Protein AF-A0A0P9RTK9-F1 (afdb_monomer_lite)

Organism: NCBI:txid235272

Sequence (102 aa):
MLDTTHRQFIASVKQGRGDRLKDKDHPELFSGLIWTGEQAVALGLVDGLGSASYVARDVIKEKDIVEYTVEESPFDRFSKKLGTSIAERIAMLVGFNGPSLR

pLDDT: mean 91.08, std 10.0, range [43.94, 98.19]

Structure (mmCIF, N/CA/C/O backbone):
data_AF-A0A0P9RTK9-F1
#
_entry.id   AF-A0A0P9RTK9-F1
#
loop_
_atom_site.group_PDB
_atom_site.id
_atom_site.type_symbol
_atom_site.label_atom_id
_atom_site.label_alt_id
_atom_site.label_comp_id
_atom_site.label_asym_id
_atom_site.label_entity_id
_atom_site.label_seq_id
_atom_site.pdbx_PDB_ins_code
_atom_site.Cartn_x
_atom_site.Cartn_y
_atom_site.Cartn_z
_atom_site.occupancy
_atom_site.B_iso_or_equiv
_atom_site.auth_seq_id
_atom_site.auth_comp_id
_atom_site.auth_asym_id
_atom_site.auth_atom_id
_atom_site.pdbx_PDB_model_num
ATOM 1 N N . MET A 1 1 ? -12.183 20.934 -4.657 1.00 78.50 1 MET A N 1
ATOM 2 C CA . MET A 1 1 ? -11.604 19.780 -5.382 1.00 78.50 1 MET A CA 1
ATOM 3 C C . MET A 1 1 ? -10.915 18.817 -4.422 1.00 78.50 1 MET A C 1
ATOM 5 O O . MET A 1 1 ? -11.516 17.791 -4.150 1.00 78.50 1 MET A O 1
ATOM 9 N N . LEU A 1 2 ? -9.772 19.168 -3.814 1.00 88.00 2 LEU A N 1
ATOM 10 C CA . LEU A 1 2 ? -9.034 18.289 -2.879 1.00 88.00 2 LEU A CA 1
ATOM 11 C C . LEU A 1 2 ? -9.885 17.714 -1.733 1.00 88.00 2 LEU A C 1
ATOM 13 O O . LEU A 1 2 ? -9.909 16.508 -1.529 1.00 88.00 2 LEU A O 1
ATOM 17 N N . ASP A 1 3 ? -10.642 18.560 -1.037 1.00 92.81 3 ASP A N 1
ATOM 18 C CA . ASP A 1 3 ? -11.533 18.142 0.055 1.00 92.81 3 ASP A CA 1
ATOM 19 C C . ASP A 1 3 ? -12.635 17.160 -0.409 1.00 92.81 3 ASP A C 1
ATOM 21 O O . ASP A 1 3 ? -12.971 16.196 0.276 1.00 92.81 3 ASP A O 1
ATOM 25 N N . THR A 1 4 ? -13.142 17.329 -1.632 1.00 96.00 4 THR A N 1
ATOM 26 C CA . THR A 1 4 ? -14.124 16.404 -2.219 1.00 96.00 4 THR A CA 1
ATOM 27 C C . THR A 1 4 ? -13.495 15.051 -2.538 1.00 96.00 4 THR A C 1
ATOM 29 O O . THR A 1 4 ? -14.060 14.023 -2.173 1.00 96.00 4 THR A O 1
ATOM 32 N N . THR A 1 5 ? -12.310 15.049 -3.152 1.00 96.81 5 THR A N 1
ATOM 33 C CA . THR A 1 5 ? -11.546 13.828 -3.440 1.00 96.81 5 THR A CA 1
ATOM 34 C C . THR A 1 5 ? -11.179 13.085 -2.157 1.00 96.81 5 THR A C 1
ATOM 36 O O . THR A 1 5 ? -11.331 11.869 -2.087 1.00 96.81 5 THR A O 1
ATOM 39 N N . HIS A 1 6 ? -10.774 13.807 -1.109 1.00 96.00 6 HIS A N 1
ATOM 40 C CA . HIS A 1 6 ? -10.454 13.209 0.184 1.00 96.00 6 HIS A CA 1
ATOM 41 C C . HIS A 1 6 ? -11.676 12.526 0.817 1.00 96.00 6 HIS A C 1
ATOM 43 O O . HIS A 1 6 ? -11.588 11.373 1.235 1.00 96.00 6 HIS A O 1
ATOM 49 N N . ARG A 1 7 ? -12.852 13.170 0.805 1.00 97.06 7 ARG A N 1
ATOM 50 C CA . ARG A 1 7 ? -14.097 12.533 1.275 1.00 97.06 7 ARG A CA 1
ATOM 51 C C . ARG A 1 7 ? -14.464 11.279 0.478 1.00 97.06 7 ARG A C 1
ATOM 53 O O . ARG A 1 7 ? -14.900 10.298 1.073 1.00 97.06 7 ARG A O 1
ATOM 60 N N . GLN A 1 8 ? -14.289 11.298 -0.844 1.00 98.00 8 GLN A N 1
ATOM 61 C CA . GLN A 1 8 ? -14.551 10.135 -1.705 1.00 98.00 8 GLN A CA 1
ATOM 62 C C . GLN A 1 8 ? -13.592 8.974 -1.411 1.00 98.00 8 GLN A C 1
ATOM 64 O O . GLN A 1 8 ? -14.023 7.820 -1.360 1.00 98.00 8 GLN A O 1
ATOM 69 N N . PHE A 1 9 ? -12.316 9.279 -1.163 1.00 96.94 9 PHE A N 1
ATOM 70 C CA . PHE A 1 9 ? -11.328 8.301 -0.715 1.00 96.94 9 PHE A CA 1
ATOM 71 C C . PHE A 1 9 ? -11.753 7.658 0.611 1.00 96.94 9 PHE A C 1
ATOM 73 O O . PHE A 1 9 ? -11.880 6.437 0.678 1.00 96.94 9 PHE A O 1
ATOM 80 N N . ILE A 1 10 ? -12.070 8.471 1.628 1.00 97.00 10 ILE A N 1
ATOM 81 C CA . ILE A 1 10 ? -12.524 7.983 2.940 1.00 97.00 10 ILE A CA 1
ATOM 82 C C . ILE A 1 10 ? -13.750 7.078 2.786 1.00 97.00 10 ILE A C 1
ATOM 84 O O . ILE A 1 10 ? -13.779 5.982 3.343 1.00 97.00 10 ILE A O 1
ATOM 88 N N . ALA A 1 11 ? -14.753 7.511 2.017 1.00 97.81 11 ALA A N 1
ATOM 89 C CA . ALA A 1 11 ? -15.969 6.733 1.795 1.00 97.81 11 ALA A CA 1
ATOM 90 C C . ALA A 1 11 ? -15.670 5.367 1.153 1.00 97.81 11 ALA A C 1
ATOM 92 O O . ALA A 1 11 ? -16.167 4.347 1.630 1.00 97.81 11 ALA A O 1
ATOM 93 N N . SER A 1 12 ? -14.806 5.337 0.134 1.00 98.19 12 SER A N 1
ATOM 94 C CA . SER A 1 12 ? -14.401 4.101 -0.550 1.00 98.19 12 SER A CA 1
ATOM 95 C C . SER A 1 12 ? -13.661 3.143 0.387 1.00 98.19 12 SER A C 1
ATOM 97 O O . SER A 1 12 ? -13.926 1.942 0.384 1.00 98.19 12 SER A O 1
ATOM 99 N N . VAL A 1 13 ? -12.770 3.667 1.237 1.00 97.31 13 VAL A N 1
ATOM 100 C CA . VAL A 1 13 ? -12.035 2.862 2.225 1.00 97.31 13 VAL A CA 1
ATOM 101 C C . VAL A 1 13 ? -12.983 2.283 3.272 1.00 97.31 13 VAL A C 1
ATOM 103 O O . VAL A 1 13 ? -12.936 1.080 3.527 1.00 97.31 13 VAL A O 1
ATOM 106 N N . LYS A 1 14 ? -13.881 3.097 3.844 1.00 97.31 14 LYS A N 1
ATOM 107 C CA . LYS A 1 14 ? -14.875 2.621 4.822 1.00 97.31 14 LYS A CA 1
ATOM 108 C C . LYS A 1 14 ? -15.777 1.545 4.224 1.00 97.31 14 LYS A C 1
ATOM 110 O O . LYS A 1 14 ? -15.991 0.516 4.857 1.00 97.31 14 LYS A O 1
ATOM 115 N N . GLN A 1 15 ? -16.244 1.744 2.992 1.00 98.12 15 GLN A N 1
ATOM 116 C CA . GLN A 1 15 ? -17.063 0.760 2.287 1.00 98.12 15 GLN A CA 1
ATOM 117 C C . GLN A 1 15 ? -16.297 -0.544 2.020 1.00 98.12 15 GLN A C 1
ATOM 119 O O . GLN A 1 15 ? -16.837 -1.623 2.243 1.00 98.12 15 GLN A O 1
ATOM 124 N N . GLY A 1 16 ? -15.047 -0.464 1.556 1.00 97.75 16 GLY A N 1
ATOM 125 C CA . GLY A 1 16 ? -14.253 -1.647 1.215 1.00 97.75 16 GLY A CA 1
ATOM 126 C C . GLY A 1 16 ? -13.777 -2.441 2.434 1.00 97.75 16 GLY A C 1
ATOM 127 O O . GLY A 1 16 ? -13.727 -3.673 2.402 1.00 97.75 16 GLY A O 1
ATOM 128 N N . ARG A 1 17 ? -13.418 -1.761 3.528 1.00 97.44 17 ARG A N 1
ATOM 129 C CA . ARG A 1 17 ? -12.933 -2.420 4.749 1.00 97.44 17 ARG A CA 1
ATOM 130 C C . ARG A 1 17 ? -14.073 -2.879 5.662 1.00 97.44 17 ARG A C 1
ATOM 132 O O . ARG A 1 17 ? -13.934 -3.945 6.267 1.00 97.44 17 ARG A O 1
ATOM 139 N N . GLY A 1 18 ? -15.194 -2.157 5.690 1.00 96.88 18 GLY A N 1
ATOM 140 C CA . GLY A 1 18 ? -16.360 -2.482 6.513 1.00 96.88 18 GLY A CA 1
ATOM 141 C C . GLY A 1 18 ? -16.007 -2.547 7.999 1.00 96.88 18 GLY A C 1
ATOM 142 O O . GLY A 1 18 ? -15.163 -1.787 8.472 1.00 96.88 18 GLY A O 1
ATOM 143 N N . ASP A 1 19 ? -16.589 -3.511 8.711 1.00 96.19 19 ASP A N 1
ATOM 144 C CA . ASP A 1 19 ? -16.428 -3.677 10.166 1.00 96.19 19 ASP A CA 1
ATOM 145 C C . ASP A 1 19 ? -14.995 -3.999 10.617 1.00 96.19 19 ASP A C 1
ATOM 147 O O . ASP A 1 19 ? -14.678 -3.907 11.800 1.00 96.19 19 ASP A O 1
ATOM 151 N N . ARG A 1 20 ? -14.109 -4.373 9.685 1.00 96.75 20 ARG A N 1
ATOM 152 C CA . ARG A 1 20 ? -12.690 -4.600 9.991 1.00 96.75 20 ARG A CA 1
ATOM 153 C C . ARG A 1 20 ? -11.974 -3.298 10.338 1.00 96.75 20 ARG A C 1
ATOM 155 O O . ARG A 1 20 ? -11.002 -3.334 11.084 1.00 96.75 20 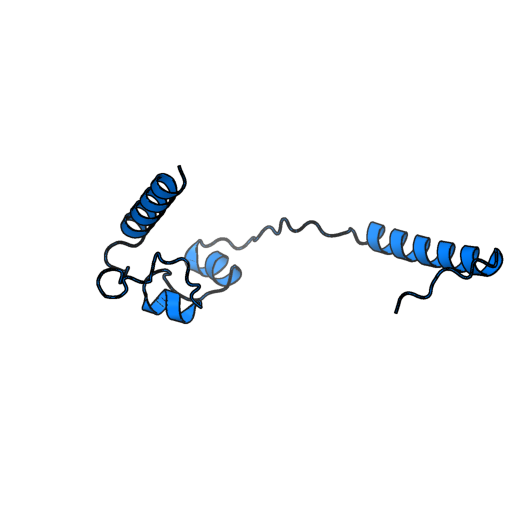ARG A O 1
ATOM 162 N N . LEU A 1 21 ? -12.409 -2.176 9.761 1.00 97.81 21 LEU A N 1
ATOM 163 C CA . LEU A 1 21 ? -11.751 -0.885 9.925 1.00 97.81 21 LEU A CA 1
ATOM 164 C C . LEU A 1 21 ? -12.037 -0.306 11.309 1.00 97.81 21 LEU A C 1
ATOM 166 O O . LEU A 1 21 ? -13.192 -0.151 11.695 1.00 97.81 21 LEU A O 1
ATOM 170 N N . LYS A 1 22 ? -10.985 0.085 12.028 1.00 96.69 22 LYS A N 1
ATOM 171 C CA . LYS A 1 22 ? -11.104 0.629 13.389 1.00 96.69 22 LYS A CA 1
ATOM 172 C C . LYS A 1 22 ? -11.165 2.158 13.429 1.00 96.69 22 LYS A C 1
ATOM 174 O O . LYS A 1 22 ? -10.570 2.790 14.290 1.00 96.69 22 LYS A O 1
ATOM 179 N N . ASP A 1 23 ? -11.874 2.781 12.496 1.00 95.12 23 ASP A N 1
ATOM 180 C CA . ASP A 1 23 ? -11.912 4.246 12.367 1.00 95.12 23 ASP A CA 1
ATOM 181 C C . ASP A 1 23 ? -12.629 4.971 13.510 1.00 95.12 23 ASP A C 1
ATOM 183 O O . ASP A 1 23 ? -12.364 6.147 13.747 1.00 95.12 23 ASP A O 1
ATOM 187 N N . LYS A 1 24 ? -13.515 4.283 14.234 1.00 93.44 24 LYS A N 1
ATOM 188 C CA . LYS A 1 24 ? -14.223 4.841 15.397 1.00 93.44 24 LYS A CA 1
ATOM 189 C C . LYS A 1 24 ? -13.287 5.141 16.568 1.00 93.44 24 LYS A C 1
ATOM 191 O O . LYS A 1 24 ? -13.484 6.142 17.249 1.00 93.44 24 LYS A O 1
ATOM 196 N N . ASP A 1 25 ? -12.278 4.296 16.758 1.00 94.38 25 ASP A N 1
ATOM 197 C CA . ASP A 1 25 ? -11.322 4.394 17.865 1.00 94.38 25 ASP A CA 1
ATOM 198 C C . ASP A 1 25 ? -10.021 5.108 17.448 1.00 94.38 25 ASP A C 1
ATOM 200 O O . ASP A 1 25 ? -9.204 5.449 18.300 1.00 94.38 25 ASP A O 1
ATOM 204 N N . HIS A 1 26 ? -9.847 5.358 16.142 1.00 95.00 26 HIS A N 1
ATOM 205 C CA . HIS A 1 26 ? -8.632 5.907 15.535 1.00 95.00 26 HIS A CA 1
ATOM 206 C C . HIS A 1 26 ? -8.945 7.070 14.570 1.00 95.00 26 HIS A C 1
ATOM 208 O O . HIS A 1 26 ? -8.906 6.897 13.342 1.00 95.00 26 HIS A O 1
ATOM 214 N N . PRO A 1 27 ? -9.266 8.275 15.084 1.00 91.88 27 PRO A N 1
ATOM 215 C CA . PRO A 1 27 ? -9.588 9.446 14.258 1.00 91.88 27 PRO A CA 1
ATOM 216 C C . PRO A 1 27 ? -8.431 9.890 13.346 1.00 91.88 27 PRO A C 1
ATOM 218 O O . PRO A 1 27 ? -8.645 10.568 12.340 1.00 91.88 27 PRO A O 1
ATOM 221 N N . GLU A 1 28 ? -7.202 9.493 13.664 1.00 95.06 28 GLU A N 1
ATOM 222 C CA . GLU A 1 28 ? -5.993 9.792 12.911 1.00 95.06 28 GLU A CA 1
ATOM 223 C C . GLU A 1 28 ? -5.846 8.997 11.600 1.00 95.06 28 GLU A C 1
ATOM 225 O O . GLU A 1 28 ? -4.992 9.354 10.784 1.00 95.06 28 GLU A O 1
ATOM 230 N N . LEU A 1 29 ? -6.673 7.971 11.340 1.00 95.50 29 LEU A N 1
ATOM 231 C CA . LEU A 1 29 ? -6.557 7.098 10.155 1.00 95.50 29 LEU A CA 1
ATOM 232 C C . LEU A 1 29 ? -6.573 7.835 8.808 1.00 95.50 29 LEU A C 1
ATOM 234 O O . LEU A 1 29 ? -6.004 7.346 7.834 1.00 95.50 29 LEU A O 1
ATOM 238 N N . PHE A 1 30 ? -7.192 9.015 8.751 1.00 95.44 30 PHE A N 1
ATOM 239 C CA . PHE A 1 30 ? -7.319 9.828 7.537 1.00 95.44 30 PHE A CA 1
ATOM 240 C C . PHE A 1 30 ? -6.599 11.180 7.646 1.00 95.44 30 PHE A C 1
ATOM 242 O O . PHE A 1 30 ? -6.952 12.143 6.971 1.00 95.44 30 PHE A O 1
ATOM 249 N N . 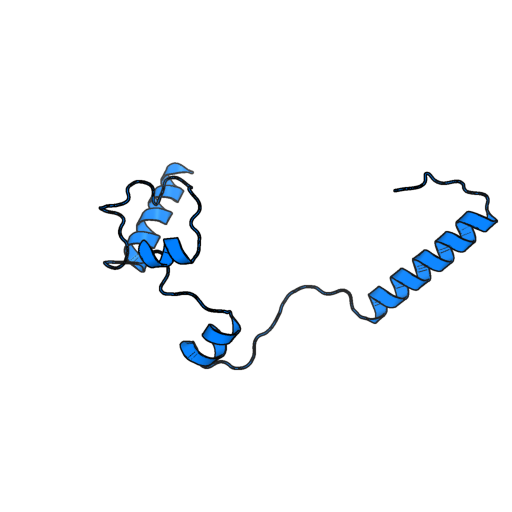SER A 1 31 ? -5.590 11.264 8.517 1.00 95.12 31 SER A N 1
ATOM 250 C CA . SER A 1 31 ? -4.766 12.468 8.711 1.00 95.12 31 SER A CA 1
ATOM 251 C C . SER A 1 31 ? -3.614 12.606 7.708 1.00 95.12 31 SER A C 1
ATOM 253 O O . SER A 1 31 ? -2.999 13.666 7.624 1.00 95.12 31 SER A O 1
ATOM 255 N N . GLY A 1 32 ? -3.305 11.540 6.962 1.00 94.56 32 GLY A N 1
ATOM 256 C CA . GLY A 1 32 ? -2.113 11.447 6.112 1.00 94.56 32 GLY A CA 1
ATOM 257 C C . GLY A 1 32 ? -0.894 10.823 6.801 1.00 94.56 32 GLY A C 1
ATOM 258 O O . GLY A 1 32 ? 0.158 10.711 6.175 1.00 94.56 32 GLY A O 1
ATOM 259 N N . LEU A 1 33 ? -1.022 10.392 8.063 1.00 96.50 33 LEU A N 1
ATOM 260 C CA . LEU A 1 33 ? -0.003 9.580 8.727 1.00 96.50 33 LEU A CA 1
ATOM 261 C C . LEU A 1 33 ? 0.218 8.245 8.004 1.00 96.50 33 LEU A C 1
ATOM 263 O O . LEU A 1 33 ? -0.703 7.653 7.436 1.00 96.50 33 LEU A O 1
ATOM 267 N N . ILE A 1 34 ? 1.463 7.777 8.053 1.00 96.94 34 ILE A N 1
ATOM 268 C CA . ILE A 1 34 ? 1.896 6.523 7.438 1.00 96.94 34 ILE A CA 1
ATOM 269 C C . ILE A 1 34 ? 1.898 5.427 8.500 1.00 96.94 34 ILE A C 1
ATOM 271 O O . ILE A 1 34 ? 2.326 5.648 9.632 1.00 96.94 34 ILE A O 1
ATOM 275 N N . TRP A 1 35 ? 1.468 4.235 8.098 1.00 97.44 35 TRP A N 1
ATOM 276 C CA . TRP A 1 35 ? 1.413 3.049 8.943 1.00 97.44 35 TRP A CA 1
ATOM 277 C C . TRP A 1 35 ? 2.342 1.973 8.397 1.00 97.44 35 TRP A C 1
ATOM 279 O O . TRP A 1 35 ? 2.411 1.758 7.184 1.00 97.44 35 TRP A O 1
ATOM 289 N N . THR A 1 36 ? 3.031 1.261 9.286 1.00 98.19 36 THR A N 1
ATOM 290 C CA . THR A 1 36 ? 3.706 0.016 8.905 1.00 98.19 36 THR A CA 1
ATOM 291 C C . THR A 1 36 ? 2.671 -1.060 8.579 1.00 98.19 36 THR A C 1
ATOM 293 O O . THR A 1 36 ? 1.510 -0.968 8.984 1.00 98.19 36 THR A O 1
ATOM 296 N N . GLY A 1 37 ? 3.081 -2.121 7.878 1.00 97.44 37 GLY A N 1
ATOM 297 C CA . GLY A 1 37 ? 2.184 -3.246 7.595 1.00 97.44 37 GLY A CA 1
ATOM 298 C C . GLY A 1 37 ? 1.582 -3.854 8.869 1.00 97.44 37 GLY A C 1
ATOM 299 O O . GLY A 1 37 ? 0.388 -4.130 8.914 1.00 97.44 37 GLY A O 1
ATOM 300 N N . GLU A 1 38 ? 2.382 -4.008 9.925 1.00 98.06 38 GLU A N 1
ATOM 301 C CA . GLU A 1 38 ? 1.937 -4.554 11.216 1.00 98.06 38 GLU A CA 1
ATOM 302 C C . GLU A 1 38 ? 0.864 -3.674 11.875 1.00 98.06 38 GLU A C 1
ATOM 304 O O . GLU A 1 38 ? -0.173 -4.174 12.314 1.00 98.06 38 GLU A O 1
ATOM 309 N N . GLN A 1 39 ? 1.068 -2.352 11.880 1.00 97.94 39 GLN A N 1
ATOM 310 C CA . GLN A 1 39 ? 0.070 -1.396 12.367 1.00 97.94 39 GLN A CA 1
ATOM 311 C C . GLN A 1 39 ? -1.200 -1.439 11.512 1.00 97.94 39 GLN A C 1
ATOM 313 O O . GLN A 1 39 ? -2.309 -1.453 12.043 1.00 97.94 39 GLN A O 1
ATOM 318 N N . ALA A 1 40 ? -1.049 -1.507 10.189 1.00 97.81 40 ALA A N 1
ATOM 319 C CA . ALA A 1 40 ? -2.162 -1.553 9.253 1.00 97.81 40 ALA A CA 1
ATOM 320 C C . ALA A 1 40 ? -3.044 -2.797 9.448 1.00 97.81 40 ALA A C 1
ATOM 322 O O . ALA A 1 40 ? -4.266 -2.693 9.328 1.00 97.81 40 ALA A O 1
ATOM 323 N N . VAL A 1 41 ? -2.461 -3.951 9.797 1.00 98.12 41 VAL A N 1
ATOM 324 C CA . VAL A 1 41 ? -3.225 -5.147 10.192 1.00 98.12 41 VAL A CA 1
ATOM 325 C C . VAL A 1 41 ? -4.028 -4.861 11.461 1.00 98.12 41 VAL A C 1
ATOM 327 O O . VAL A 1 41 ? -5.236 -5.092 11.492 1.00 98.12 41 VAL A O 1
ATOM 330 N N . ALA A 1 42 ? -3.389 -4.304 12.494 1.00 96.88 42 ALA A N 1
ATOM 331 C CA . ALA A 1 42 ? -4.052 -4.009 13.763 1.00 96.88 42 ALA A CA 1
ATOM 332 C C . ALA A 1 42 ? -5.200 -2.993 13.620 1.00 96.88 42 ALA A C 1
ATOM 334 O O . ALA A 1 42 ? -6.209 -3.127 14.312 1.00 96.88 42 ALA A O 1
ATOM 335 N N . LEU A 1 43 ? -5.068 -2.022 12.714 1.00 97.75 43 LEU A N 1
ATOM 336 C CA . LEU A 1 43 ? -6.069 -0.993 12.397 1.00 97.75 43 LEU A CA 1
ATOM 337 C C . LEU A 1 43 ? -7.151 -1.473 11.411 1.00 97.75 43 LEU A C 1
ATOM 339 O O . LEU A 1 43 ? -8.132 -0.767 11.167 1.00 97.75 43 LEU A O 1
ATOM 343 N N . GLY A 1 44 ? -6.971 -2.661 10.827 1.00 97.62 44 GLY A N 1
ATOM 344 C CA . GLY A 1 44 ? -7.880 -3.235 9.839 1.00 97.62 44 GLY A CA 1
ATOM 345 C C . GLY A 1 44 ? -7.816 -2.574 8.465 1.00 97.62 44 GLY A C 1
ATOM 346 O O . GLY A 1 44 ? -8.753 -2.718 7.679 1.00 97.62 44 GLY A O 1
ATOM 347 N N . LEU A 1 45 ? -6.721 -1.877 8.155 1.00 97.31 45 LEU A N 1
ATOM 348 C CA . LEU A 1 45 ? -6.442 -1.290 6.840 1.00 97.31 45 LEU A CA 1
ATOM 349 C C . LEU A 1 45 ? -6.080 -2.361 5.799 1.00 97.31 45 LEU A C 1
ATOM 351 O O . LEU A 1 45 ? -6.424 -2.219 4.627 1.00 97.31 45 LEU A O 1
ATOM 355 N N . VAL A 1 46 ? -5.436 -3.448 6.230 1.00 97.31 46 VAL A N 1
ATOM 356 C CA . VAL A 1 46 ? -5.083 -4.612 5.401 1.00 97.31 46 VAL A CA 1
ATOM 357 C C . VAL A 1 46 ? -5.488 -5.910 6.098 1.00 97.31 46 VAL A C 1
ATOM 359 O O . VAL A 1 46 ? -5.829 -5.907 7.278 1.00 97.31 46 VAL A O 1
ATOM 362 N N . ASP A 1 47 ? -5.472 -7.019 5.362 1.00 95.94 47 ASP A N 1
ATOM 363 C CA . ASP A 1 47 ? -5.920 -8.328 5.863 1.00 95.94 47 ASP A CA 1
ATOM 364 C C . ASP A 1 47 ? -4.815 -9.177 6.486 1.00 95.94 47 ASP A C 1
ATOM 366 O O . ASP A 1 47 ? -5.090 -10.100 7.247 1.00 95.94 47 ASP A O 1
ATOM 370 N N . GLY A 1 48 ? -3.561 -8.860 6.186 1.00 96.50 48 GLY A N 1
ATOM 371 C CA . GLY A 1 48 ? -2.412 -9.595 6.683 1.00 96.50 48 GLY A CA 1
ATOM 372 C C . GLY A 1 48 ? -1.125 -9.123 6.027 1.00 96.50 48 GLY A C 1
ATOM 373 O O . GLY A 1 48 ? -1.123 -8.203 5.207 1.00 96.50 48 GLY A O 1
ATOM 374 N N . LEU A 1 49 ? -0.032 -9.788 6.389 1.00 97.69 49 LEU A N 1
ATOM 375 C CA . LEU A 1 49 ? 1.280 -9.596 5.783 1.00 97.69 49 LEU A CA 1
ATOM 376 C C . LEU A 1 49 ? 1.570 -10.751 4.827 1.00 97.69 49 LEU A C 1
ATOM 378 O O . LEU A 1 49 ? 1.285 -11.907 5.134 1.00 97.69 49 LEU A O 1
ATOM 382 N N . GLY A 1 50 ? 2.163 -10.443 3.680 1.00 95.75 50 GLY A N 1
ATOM 383 C CA . GLY A 1 50 ? 2.529 -11.446 2.691 1.00 95.75 50 GLY A CA 1
ATOM 384 C C . GLY A 1 50 ? 3.370 -10.855 1.569 1.00 95.75 50 GLY A C 1
ATOM 385 O O . GLY A 1 50 ? 3.391 -9.644 1.360 1.00 95.75 50 GLY A O 1
ATOM 386 N N . SER A 1 51 ? 4.073 -11.724 0.846 1.00 95.06 51 SER A N 1
ATOM 387 C CA . SER A 1 51 ? 4.783 -11.354 -0.378 1.00 95.06 51 SER A CA 1
ATOM 388 C C . SER A 1 51 ? 3.872 -11.481 -1.600 1.00 95.06 51 SER A C 1
ATOM 390 O O . SER A 1 51 ? 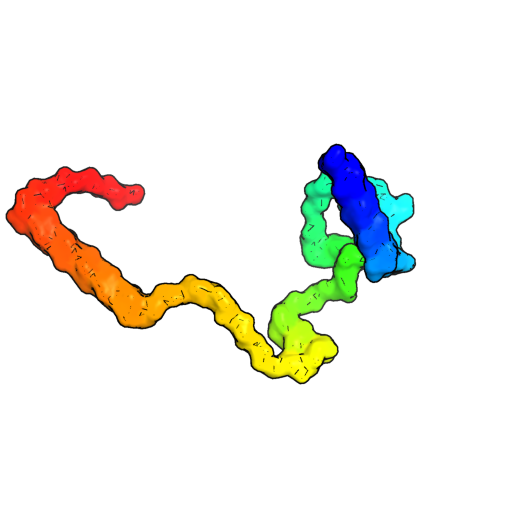2.867 -12.196 -1.569 1.00 95.06 51 SER A O 1
ATOM 392 N N . ALA A 1 52 ? 4.254 -10.852 -2.714 1.00 93.19 52 ALA A N 1
ATOM 393 C CA . ALA A 1 52 ? 3.563 -11.034 -3.992 1.00 93.19 52 ALA A CA 1
ATOM 394 C C . ALA A 1 52 ? 3.467 -12.523 -4.383 1.00 93.19 52 ALA A C 1
ATOM 396 O O . ALA A 1 52 ? 2.409 -12.987 -4.799 1.00 93.19 52 ALA A O 1
ATOM 397 N N . SER A 1 53 ? 4.534 -13.299 -4.151 1.00 93.75 53 SER A N 1
ATOM 398 C CA . SER A 1 53 ? 4.559 -14.744 -4.414 1.00 93.75 53 SER A CA 1
ATOM 399 C C . SER A 1 53 ? 3.587 -15.540 -3.539 1.00 93.75 53 SER A C 1
ATOM 401 O O . SER A 1 53 ? 3.000 -16.508 -4.017 1.00 93.75 53 SER A O 1
ATOM 403 N N . TYR A 1 54 ? 3.401 -15.145 -2.273 1.00 94.88 54 TYR A N 1
ATOM 404 C CA . TYR A 1 54 ? 2.392 -15.749 -1.397 1.00 94.88 54 TYR A CA 1
ATOM 405 C C . TYR A 1 54 ? 0.983 -15.492 -1.936 1.00 94.88 54 TYR A C 1
ATOM 407 O O . TYR A 1 54 ? 0.205 -16.428 -2.090 1.00 94.88 54 TYR A O 1
ATOM 415 N N . VAL A 1 55 ? 0.670 -14.240 -2.284 1.00 95.31 55 VAL A N 1
ATOM 416 C CA . VAL A 1 55 ? -0.653 -13.885 -2.819 1.00 95.31 55 VAL A CA 1
ATOM 417 C C . VAL A 1 55 ? -0.928 -14.637 -4.121 1.00 95.31 55 VAL A C 1
ATOM 419 O O . VAL A 1 55 ? -1.982 -15.260 -4.241 1.00 95.31 55 VAL A O 1
ATOM 422 N N . ALA A 1 56 ? 0.030 -14.650 -5.052 1.00 95.31 56 ALA A N 1
ATOM 423 C CA . ALA A 1 56 ? -0.082 -15.362 -6.322 1.00 95.31 56 ALA A CA 1
ATOM 424 C C . ALA A 1 56 ? -0.423 -16.846 -6.103 1.00 95.31 56 ALA A C 1
ATOM 426 O O . ALA A 1 56 ? -1.494 -17.313 -6.492 1.00 95.31 56 ALA A O 1
ATOM 427 N N . ARG A 1 57 ? 0.429 -17.568 -5.371 1.00 94.06 57 ARG A N 1
ATOM 428 C CA . ARG A 1 57 ? 0.290 -19.016 -5.191 1.00 94.06 57 ARG A CA 1
ATOM 429 C C . ARG A 1 57 ? -0.894 -19.406 -4.308 1.00 94.06 57 ARG A C 1
ATOM 431 O O . ARG A 1 57 ? -1.609 -20.361 -4.615 1.00 94.06 57 ARG A O 1
ATOM 438 N N . ASP A 1 58 ? -1.078 -18.710 -3.190 1.00 94.25 58 ASP A N 1
ATOM 439 C CA . ASP A 1 58 ? -1.926 -19.191 -2.101 1.00 94.25 58 ASP A CA 1
ATOM 440 C C . ASP A 1 58 ? -3.300 -18.511 -2.075 1.00 94.25 58 ASP A C 1
ATOM 442 O O . ASP A 1 58 ? -4.269 -19.173 -1.697 1.00 94.25 58 ASP A 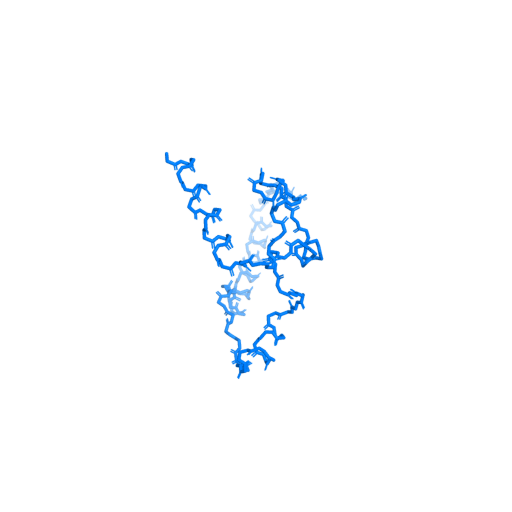O 1
ATOM 446 N N . VAL A 1 59 ? -3.417 -17.263 -2.543 1.00 94.25 59 VAL A N 1
ATOM 447 C CA . VAL A 1 59 ? -4.681 -16.503 -2.539 1.00 94.25 59 VAL A CA 1
ATOM 448 C C . VAL A 1 59 ? -5.392 -16.592 -3.887 1.00 94.25 59 VAL A C 1
ATOM 450 O O . VAL A 1 59 ? -6.534 -17.040 -3.936 1.00 94.25 59 VAL A O 1
ATOM 453 N N . ILE A 1 60 ? -4.726 -16.203 -4.978 1.00 94.94 60 ILE A N 1
ATOM 454 C CA . ILE A 1 60 ? -5.349 -16.143 -6.315 1.00 94.94 60 ILE A CA 1
ATOM 455 C C . ILE A 1 60 ? -5.097 -17.392 -7.173 1.00 94.94 60 ILE A C 1
ATOM 457 O O . ILE A 1 60 ? -5.724 -17.546 -8.215 1.00 94.94 60 ILE A O 1
ATOM 461 N N . LYS A 1 61 ? -4.236 -18.307 -6.705 1.00 95.44 61 LYS A N 1
ATOM 462 C CA . LYS A 1 61 ? -3.883 -19.583 -7.357 1.00 95.44 61 LYS A CA 1
ATOM 463 C C . LYS A 1 61 ? -3.250 -19.432 -8.744 1.00 95.44 61 LYS A C 1
ATOM 465 O O . LYS A 1 61 ? -3.382 -20.325 -9.577 1.00 95.44 61 LYS A O 1
ATOM 470 N N . GLU A 1 62 ? -2.505 -18.353 -8.944 1.00 94.62 62 GLU A N 1
ATOM 471 C CA . GLU A 1 62 ? -1.718 -18.100 -10.147 1.00 94.62 62 GLU A CA 1
ATOM 472 C C . GLU A 1 62 ? -0.232 -18.330 -9.856 1.00 94.62 62 GLU A C 1
ATOM 474 O O . GLU A 1 62 ? 0.294 -17.895 -8.829 1.00 94.62 62 GLU A O 1
ATOM 479 N N . LYS A 1 63 ? 0.448 -19.065 -10.734 1.00 84.75 63 LYS A N 1
ATOM 480 C CA . LYS A 1 63 ? 1.866 -19.403 -10.555 1.00 84.75 63 LYS A CA 1
ATOM 481 C C . LYS A 1 63 ? 2.771 -18.420 -11.278 1.00 84.75 63 LYS A C 1
ATOM 483 O O . LYS A 1 63 ? 3.877 -18.170 -10.798 1.00 84.75 63 LYS A O 1
ATOM 488 N N . ASP A 1 64 ? 2.295 -17.865 -12.386 1.00 91.12 64 ASP A N 1
ATOM 489 C CA . ASP A 1 64 ? 3.110 -17.035 -13.257 1.00 91.12 64 ASP A CA 1
ATOM 490 C C . ASP A 1 64 ? 2.971 -15.560 -12.861 1.00 91.12 64 ASP A C 1
ATOM 492 O O . ASP A 1 64 ? 1.902 -14.957 -12.941 1.00 91.12 64 ASP A O 1
ATOM 496 N N . ILE A 1 65 ? 4.078 -14.964 -12.413 1.00 91.81 65 ILE A N 1
ATOM 497 C CA . ILE A 1 65 ? 4.167 -13.531 -12.115 1.00 91.81 65 ILE A CA 1
ATOM 498 C C . ILE A 1 65 ? 4.937 -12.869 -13.252 1.00 91.81 65 ILE A C 1
ATOM 500 O O . ILE A 1 65 ? 6.080 -13.230 -13.524 1.00 91.81 65 ILE A O 1
ATOM 504 N N . VAL A 1 66 ? 4.314 -11.883 -13.897 1.00 90.75 66 VAL A N 1
ATOM 505 C CA . VAL A 1 66 ? 4.950 -11.082 -14.947 1.00 90.75 66 VAL A CA 1
ATOM 506 C C . VAL A 1 66 ? 5.505 -9.803 -14.331 1.00 90.75 66 VAL A C 1
ATOM 508 O O . VAL A 1 66 ? 4.756 -8.990 -13.789 1.00 90.75 66 VAL A O 1
ATOM 511 N N . GLU A 1 67 ? 6.819 -9.618 -14.426 1.00 88.69 67 GLU A N 1
ATOM 512 C CA . GLU A 1 67 ? 7.497 -8.397 -14.001 1.00 88.69 67 GLU A CA 1
ATOM 513 C C . GLU A 1 67 ? 7.644 -7.432 -15.186 1.00 88.69 67 GLU A C 1
ATOM 515 O O . GLU A 1 67 ? 8.294 -7.742 -16.180 1.00 88.69 67 GLU A O 1
ATOM 520 N N . TYR A 1 68 ? 7.025 -6.251 -15.081 1.00 90.06 68 TYR A N 1
ATOM 521 C CA . TYR A 1 68 ? 7.080 -5.198 -16.108 1.00 90.06 68 TYR A CA 1
ATOM 522 C C . TYR A 1 68 ? 8.204 -4.179 -15.867 1.00 90.06 68 TYR A C 1
ATOM 524 O O . TYR A 1 68 ? 8.241 -3.133 -16.521 1.00 90.06 68 TYR A O 1
ATOM 532 N N . THR A 1 69 ? 9.099 -4.445 -14.911 1.00 90.19 69 THR A N 1
ATOM 533 C CA . THR A 1 69 ? 10.264 -3.599 -14.647 1.00 90.19 69 THR A CA 1
ATOM 534 C C . THR A 1 69 ? 11.100 -3.500 -15.923 1.00 90.19 69 THR A C 1
ATOM 536 O O . THR A 1 69 ? 11.520 -4.508 -16.487 1.00 90.19 69 THR A O 1
ATOM 539 N N . VAL A 1 70 ? 11.324 -2.277 -16.407 1.00 87.88 70 VAL A N 1
ATOM 540 C CA . VAL A 1 70 ? 12.170 -2.047 -17.582 1.00 87.88 70 VAL A CA 1
ATOM 541 C C . VAL A 1 70 ? 13.621 -2.277 -17.174 1.00 87.88 70 VAL A C 1
ATOM 543 O O . VAL A 1 70 ? 14.208 -1.457 -16.470 1.00 87.88 70 VAL A O 1
ATOM 546 N N . GLU A 1 71 ? 14.203 -3.385 -17.622 1.00 83.62 71 GLU A N 1
ATOM 547 C CA . GLU A 1 71 ? 15.620 -3.682 -17.423 1.00 83.62 71 GLU A CA 1
ATOM 548 C C . GLU A 1 71 ? 16.437 -3.385 -18.685 1.00 83.62 71 GLU A C 1
ATOM 550 O O . GLU A 1 71 ? 16.016 -3.682 -19.803 1.00 83.62 71 GLU A O 1
ATOM 555 N N . GLU A 1 72 ? 17.645 -2.832 -18.513 1.00 84.69 72 GLU A N 1
ATOM 556 C CA . GLU A 1 72 ? 18.619 -2.763 -19.608 1.00 84.69 72 GLU A CA 1
ATOM 557 C C . GLU A 1 72 ? 18.941 -4.190 -20.065 1.00 84.69 72 GLU A C 1
ATOM 559 O O . GLU A 1 72 ? 19.330 -5.032 -19.243 1.00 84.69 72 GLU A O 1
ATOM 564 N N . SER A 1 73 ? 18.835 -4.467 -21.369 1.00 88.25 73 SER A N 1
ATOM 565 C CA . SER A 1 73 ? 19.159 -5.797 -21.881 1.00 88.25 73 SER A CA 1
ATOM 566 C C . SER A 1 73 ? 20.637 -6.130 -21.616 1.00 88.25 73 SER A C 1
ATOM 568 O O . SER A 1 73 ? 21.480 -5.229 -21.505 1.00 88.25 73 SER A O 1
ATOM 570 N N . PRO A 1 74 ? 21.019 -7.419 -21.537 1.00 90.56 74 PRO A N 1
ATOM 571 C CA . PRO A 1 74 ? 22.423 -7.797 -21.378 1.00 90.56 74 PRO A CA 1
ATOM 572 C C . PRO A 1 74 ? 23.343 -7.168 -22.437 1.00 90.56 74 PRO A C 1
ATOM 574 O O . PRO A 1 74 ? 24.478 -6.804 -22.125 1.00 90.56 74 PRO A O 1
ATOM 577 N N . PHE A 1 75 ? 22.836 -6.999 -23.663 1.00 94.00 75 PHE A N 1
ATOM 578 C CA . PHE A 1 75 ? 23.558 -6.370 -24.765 1.00 94.00 75 PHE A CA 1
ATOM 579 C C . PHE A 1 75 ? 23.714 -4.855 -24.581 1.00 94.00 75 PHE A C 1
ATOM 581 O O . PHE A 1 75 ? 24.799 -4.328 -24.828 1.00 94.00 75 PHE A O 1
ATOM 588 N N . ASP A 1 76 ? 22.688 -4.161 -24.084 1.00 90.88 76 ASP A N 1
ATOM 589 C CA . ASP A 1 76 ? 22.769 -2.723 -23.792 1.00 90.88 76 ASP A CA 1
ATOM 590 C C . ASP A 1 76 ? 23.782 -2.454 -22.681 1.00 90.88 76 ASP A C 1
ATOM 592 O O . ASP A 1 76 ? 24.649 -1.587 -22.814 1.00 90.88 76 ASP A O 1
ATOM 596 N N . ARG A 1 77 ? 23.754 -3.272 -21.620 1.00 90.69 77 ARG A N 1
ATOM 597 C CA . ARG A 1 77 ? 24.728 -3.192 -20.521 1.00 90.69 77 ARG A CA 1
ATOM 598 C C . ARG A 1 77 ? 26.154 -3.418 -21.009 1.00 90.69 77 ARG A C 1
ATOM 600 O O . ARG A 1 77 ? 27.073 -2.729 -20.565 1.00 90.69 77 ARG A O 1
ATOM 607 N N . PHE A 1 78 ? 26.352 -4.384 -21.906 1.00 93.56 78 PHE A N 1
ATOM 608 C CA . PHE A 1 78 ? 27.650 -4.631 -22.530 1.00 93.56 78 PHE A CA 1
ATOM 609 C C . PHE A 1 78 ? 28.099 -3.435 -23.377 1.00 93.56 78 PHE A C 1
ATOM 611 O O . PHE A 1 78 ? 29.194 -2.915 -23.168 1.00 93.56 78 PHE A O 1
ATOM 618 N N . SER A 1 79 ? 27.241 -2.967 -24.283 1.00 96.19 79 SER A N 1
ATOM 619 C CA . SER A 1 79 ? 27.547 -1.881 -25.219 1.00 96.19 79 SER A CA 1
ATOM 620 C C . SER A 1 79 ? 27.861 -0.578 -24.489 1.00 96.19 79 SER A C 1
ATOM 622 O O . SER A 1 79 ? 28.806 0.121 -24.849 1.00 96.19 79 SER A O 1
ATOM 624 N N . LYS A 1 80 ? 27.139 -0.289 -23.402 1.00 91.50 80 LYS A N 1
ATOM 625 C CA . LYS A 1 80 ? 27.391 0.855 -22.520 1.00 91.50 80 LYS A CA 1
ATOM 626 C C . LYS A 1 80 ? 28.772 0.773 -21.875 1.00 91.50 80 LYS A C 1
ATOM 628 O O . LYS A 1 80 ? 29.530 1.731 -21.972 1.00 91.50 80 LYS A O 1
ATOM 633 N N . LYS A 1 81 ? 29.134 -0.377 -21.290 1.00 92.44 81 LYS A N 1
ATOM 634 C CA . LYS A 1 81 ? 30.467 -0.599 -20.690 1.00 92.44 81 LYS A CA 1
ATOM 635 C C . LYS A 1 81 ? 31.594 -0.505 -21.718 1.00 92.44 81 LYS A C 1
ATOM 637 O O . LYS A 1 81 ? 32.659 0.038 -21.428 1.00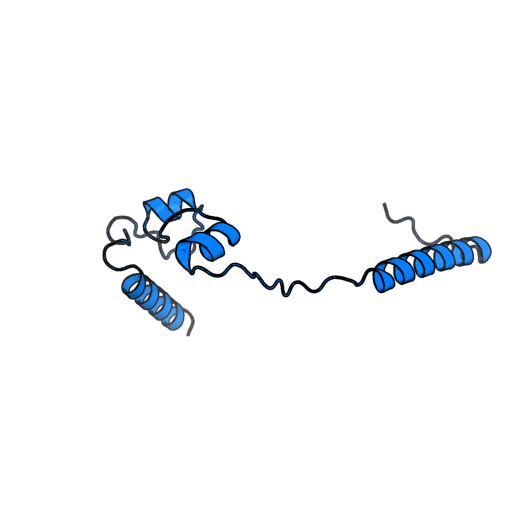 92.44 81 LYS A O 1
ATOM 642 N N . LEU A 1 82 ? 31.369 -1.032 -22.920 1.00 95.00 82 LEU A N 1
ATOM 643 C CA . LEU A 1 82 ? 32.331 -0.928 -24.010 1.00 95.00 82 LEU A CA 1
ATOM 644 C C . LEU A 1 82 ? 32.517 0.540 -24.417 1.00 95.00 82 LEU A C 1
ATOM 646 O O . LEU A 1 82 ? 33.645 1.029 -24.439 1.00 95.00 82 LEU A O 1
ATOM 650 N N . GLY A 1 83 ? 31.417 1.257 -24.655 1.00 92.94 83 GLY A N 1
ATOM 651 C CA . GLY A 1 83 ? 31.422 2.673 -25.010 1.00 92.94 83 GLY A CA 1
ATOM 652 C C . GLY A 1 83 ? 32.113 3.550 -23.967 1.00 92.94 83 GLY A C 1
ATOM 653 O O . GLY A 1 83 ? 32.954 4.369 -24.334 1.00 92.94 83 GLY A O 1
ATOM 654 N N . THR A 1 84 ? 31.841 3.339 -22.674 1.00 94.88 84 THR A N 1
ATOM 655 C CA . THR A 1 84 ? 32.517 4.077 -21.594 1.00 94.88 84 THR A CA 1
ATOM 656 C C . THR A 1 84 ? 34.017 3.803 -21.585 1.00 94.88 84 THR A C 1
ATOM 658 O O . THR A 1 84 ? 34.797 4.748 -21.540 1.00 94.88 84 THR A O 1
ATOM 661 N N . SER A 1 85 ? 34.444 2.543 -21.731 1.00 91.50 85 SER A N 1
ATOM 662 C CA . SER A 1 85 ? 35.875 2.202 -21.745 1.00 91.50 85 SER A CA 1
ATOM 663 C C . SER A 1 85 ? 36.627 2.810 -22.937 1.00 91.50 85 SER A C 1
ATOM 665 O O . SER A 1 85 ? 37.765 3.260 -22.801 1.00 91.50 85 SER A O 1
ATOM 667 N N . ILE A 1 86 ? 35.990 2.863 -24.111 1.00 94.31 86 ILE A N 1
ATOM 668 C CA . ILE A 1 86 ? 36.562 3.489 -25.306 1.00 94.31 86 ILE A CA 1
ATOM 669 C C . ILE A 1 86 ? 36.644 5.006 -25.107 1.00 94.31 86 ILE A C 1
ATOM 671 O O . ILE A 1 86 ? 37.687 5.600 -25.383 1.00 94.31 86 ILE A O 1
ATOM 675 N N . ALA A 1 87 ? 35.585 5.630 -24.585 1.00 89.00 87 ALA A N 1
ATOM 676 C CA . ALA A 1 87 ? 35.558 7.061 -24.302 1.00 89.00 87 ALA A CA 1
ATOM 677 C C . ALA A 1 87 ? 36.634 7.469 -23.280 1.00 89.00 87 ALA A C 1
ATOM 679 O O . ALA A 1 87 ? 37.338 8.449 -23.506 1.00 89.00 87 ALA A O 1
ATOM 680 N N . GLU A 1 88 ? 36.830 6.689 -22.212 1.00 87.31 88 GLU A N 1
ATOM 681 C CA . GLU A 1 88 ? 37.904 6.890 -21.228 1.00 87.31 88 GLU A CA 1
ATOM 682 C C . GLU A 1 88 ? 39.292 6.847 -21.881 1.00 87.31 88 GLU A C 1
ATOM 684 O O . GLU A 1 88 ? 40.141 7.702 -21.622 1.00 87.31 88 GLU A O 1
ATOM 689 N N . ARG A 1 89 ? 39.531 5.873 -22.771 1.00 87.00 89 ARG A N 1
ATOM 690 C CA . ARG A 1 89 ? 40.802 5.745 -23.501 1.00 87.00 89 ARG A CA 1
ATOM 691 C C . ARG A 1 89 ? 41.047 6.920 -24.440 1.00 87.00 89 ARG A C 1
ATOM 693 O O . ARG A 1 89 ? 42.159 7.441 -24.471 1.00 87.00 89 ARG A O 1
ATOM 700 N N . ILE A 1 90 ? 40.022 7.361 -25.165 1.00 89.00 90 ILE A N 1
ATOM 701 C CA . ILE A 1 90 ? 40.109 8.532 -26.042 1.00 89.00 90 ILE A CA 1
ATOM 702 C C . ILE A 1 90 ? 40.359 9.803 -25.221 1.00 89.00 90 ILE A C 1
ATOM 704 O O . ILE A 1 90 ? 41.243 10.580 -25.572 1.00 89.00 90 ILE A O 1
ATOM 708 N N . ALA A 1 91 ? 39.655 9.997 -24.102 1.00 84.25 91 ALA A N 1
ATOM 709 C CA . ALA A 1 91 ? 39.855 11.145 -23.218 1.00 84.25 91 ALA A CA 1
ATOM 710 C C . ALA A 1 91 ? 41.302 11.229 -22.697 1.00 84.25 91 ALA A C 1
ATOM 712 O O . ALA A 1 91 ? 41.896 12.308 -22.711 1.00 84.25 91 ALA A O 1
ATOM 713 N N . MET A 1 92 ? 41.899 10.087 -22.325 1.00 82.38 92 MET A N 1
ATOM 714 C CA . MET A 1 92 ? 43.309 10.006 -21.923 1.00 82.38 92 MET A CA 1
ATOM 715 C C . MET A 1 92 ? 44.278 10.361 -23.061 1.00 82.38 92 MET A C 1
ATOM 717 O O . MET A 1 92 ? 45.253 11.069 -22.828 1.00 82.38 92 MET A O 1
ATOM 721 N N . LEU A 1 93 ? 44.023 9.895 -24.290 1.00 82.19 93 LEU A N 1
ATOM 722 C CA . LEU A 1 93 ? 44.889 10.161 -25.449 1.00 82.19 93 LEU A CA 1
ATOM 723 C C . LEU A 1 93 ? 44.829 11.620 -25.920 1.00 82.19 93 LEU A C 1
ATOM 725 O O . LEU A 1 93 ? 45.841 12.168 -26.346 1.00 82.19 93 LEU A O 1
ATOM 729 N N . VAL A 1 94 ? 43.655 12.250 -25.840 1.00 84.62 94 VAL A N 1
ATOM 730 C CA . VAL A 1 94 ? 43.434 13.642 -26.271 1.00 84.62 94 VAL A CA 1
ATOM 7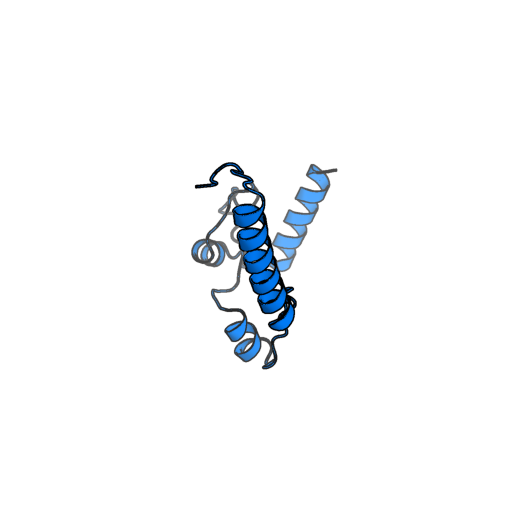31 C C . VAL A 1 94 ? 43.794 14.646 -25.156 1.00 84.62 94 VAL A C 1
ATOM 733 O O . VAL A 1 94 ? 43.679 15.854 -25.340 1.00 84.62 94 VAL A O 1
ATOM 736 N N . GLY A 1 95 ? 44.282 14.174 -24.001 1.00 72.00 95 GLY A N 1
ATOM 737 C CA . GLY A 1 95 ? 44.746 15.029 -22.902 1.00 72.00 95 GLY A CA 1
ATOM 738 C C . GLY A 1 95 ? 43.622 15.772 -22.174 1.00 72.00 95 GLY A C 1
ATOM 739 O O . GLY A 1 95 ? 43.866 16.799 -21.539 1.00 72.00 95 GLY A O 1
ATOM 740 N N . PHE A 1 96 ? 42.385 15.277 -22.259 1.00 67.12 96 PHE A N 1
ATOM 741 C CA . PHE A 1 96 ? 41.244 15.871 -21.570 1.00 67.12 96 PHE A CA 1
ATOM 742 C C . PHE A 1 96 ? 41.287 15.495 -20.079 1.00 67.12 96 PHE A C 1
ATOM 744 O O . PHE A 1 96 ? 40.773 14.458 -19.665 1.00 67.12 96 PHE A O 1
ATOM 751 N N . ASN A 1 97 ? 41.874 16.364 -19.250 1.00 64.94 97 ASN A N 1
ATOM 752 C CA . ASN A 1 97 ? 41.683 16.349 -17.796 1.00 64.94 97 ASN A CA 1
ATOM 753 C C . ASN A 1 97 ? 40.276 16.881 -17.467 1.00 64.94 97 ASN A C 1
ATOM 755 O O . ASN A 1 97 ? 40.109 18.023 -17.041 1.00 64.94 97 ASN A O 1
ATOM 759 N N . GLY A 1 98 ? 39.245 16.075 -17.728 1.00 65.25 98 GLY A N 1
ATOM 760 C CA . GLY A 1 98 ? 37.889 16.348 -17.244 1.00 65.25 98 GLY A CA 1
ATOM 761 C C . GLY A 1 98 ? 37.820 16.231 -15.713 1.00 65.25 98 GLY A C 1
ATOM 762 O O . GLY A 1 98 ? 38.605 15.477 -15.133 1.00 65.25 98 GLY A O 1
ATOM 763 N N . PRO A 1 99 ? 36.919 16.968 -15.033 1.00 57.84 99 PRO A N 1
ATOM 764 C CA . PRO A 1 99 ? 36.862 16.987 -13.574 1.00 57.84 99 PRO A CA 1
ATOM 765 C C . PRO A 1 99 ? 36.639 15.578 -13.020 1.00 57.84 99 PRO A C 1
ATOM 767 O O . PRO A 1 99 ? 35.724 14.869 -13.438 1.00 57.84 99 PRO A O 1
ATOM 770 N N . SER A 1 100 ? 37.478 15.179 -12.064 1.00 59.00 100 SER A N 1
ATOM 771 C CA . SER A 1 100 ? 37.325 13.926 -11.333 1.00 59.00 100 SER A CA 1
ATOM 772 C C . SER A 1 100 ? 36.036 13.971 -10.514 1.00 59.00 100 SER A C 1
ATOM 774 O O . SER A 1 100 ? 35.956 14.706 -9.527 1.00 59.00 100 SER A O 1
ATOM 776 N N . LEU A 1 101 ? 35.035 13.192 -10.911 1.00 57.03 101 LEU A N 1
ATOM 777 C CA . LEU A 1 101 ? 33.846 12.965 -10.098 1.00 57.03 101 LEU A CA 1
ATOM 778 C C . LEU A 1 101 ? 34.184 11.879 -9.068 1.00 57.03 101 LEU A C 1
ATOM 780 O O . LEU A 1 101 ? 34.418 10.726 -9.430 1.00 57.03 101 LEU A O 1
ATOM 784 N N . ARG A 1 102 ? 34.300 12.306 -7.807 1.00 43.94 102 ARG A N 1
ATOM 785 C CA . ARG A 1 102 ? 34.291 11.449 -6.615 1.00 43.94 102 ARG A CA 1
ATOM 786 C C . ARG A 1 102 ? 32.860 11.190 -6.176 1.00 43.94 102 ARG A C 1
ATOM 788 O O . ARG A 1 102 ? 32.046 12.130 -6.315 1.00 43.94 102 ARG A O 1
#

Radius of gyration: 25.51 Å; chains: 1; bounding box: 62×39×44 Å

Secondary structure (DSSP, 8-state):
-HHHHHHHHHHHHHHHHGGG--TTT-GGGGTT----HHHHHHTTSSS----HHHIIIIII----------PPPHHHHHHHHHHHHHHHHHHHHTT-------

Foldseek 3Di:
DVVVVLVVVVVVQCVVQPPLAQCVVPVCPSVPDDDDQVVCCVRSSDVHDDDPCCCCCPPVNHRDDDDPPDDQPPVNVVVVVVVVVVVVVVCVVVVPPDDDDD

InterPro domains:
  IPR002142 Peptidase S49 [PF01343] (1-64)
  IPR029045 ClpP/crotonase-like domain superfamily [SSF52096] (1-51)